Protein AF-A0A0A9D715-F1 (afdb_monomer_lite)

Secondary structure (DSSP, 8-state):
-BTT-SSSSSGGGGGT-BPPTT-SS-PBPGGGSHHHHTTTTSHHHHHHTT------BSSSTT---HHHHHHHTGGGTSPPTT-----

pLDDT: mean 92.81, std 13.01, range [45.34, 98.81]

Sequence (87 aa):
MFEDDAVLIPRETAWFGYYPDGAFSTVLPPQETKLYTEDWIGLKALDEAGRVKFVSVPGGHLRISRSNMKKYVVPYLKPDGSSKQSI

InterPro domains:
  IPR029058 Alpha/Beta hydrolase fold [G3DSA:3.40.50.1820] (1-86)
  IPR029058 Alpha/Beta hydrolase fold [SSF53474] (1-77)

Foldseek 3Di:
DEPAEPPDVVPLVVVCWADPPPDRPDIGHNCRDCCQVVVVPVPVVCVVVVNDDDDYDYDYDPPDDPVRCVVPPVVVVDPDPPPPPDD

Organism: Arundo donax (NCBI:txid35708)

Structure (mmCIF, N/CA/C/O backbone):
data_AF-A0A0A9D715-F1
#
_entry.id   AF-A0A0A9D715-F1
#
loop_
_atom_site.group_PDB
_atom_site.id
_atom_site.type_symbol
_atom_site.label_atom_id
_atom_site.label_alt_id
_atom_site.label_comp_id
_atom_site.label_asym_id
_atom_site.label_entity_id
_atom_site.label_seq_id
_atom_site.pdbx_PDB_ins_code
_atom_site.Cartn_x
_atom_site.Cartn_y
_atom_site.Cartn_z
_atom_site.occupancy
_atom_site.B_iso_or_equiv
_atom_site.auth_seq_id
_atom_site.auth_comp_id
_atom_site.auth_asym_id
_atom_site.auth_atom_id
_atom_site.pdbx_PDB_model_num
ATOM 1 N N . MET A 1 1 ? -3.433 -5.933 -0.369 1.00 96.25 1 MET A N 1
ATOM 2 C CA . MET A 1 1 ? -3.018 -6.270 -1.737 1.00 96.25 1 MET A CA 1
ATOM 3 C C . MET A 1 1 ? -3.689 -7.562 -2.167 1.00 96.25 1 MET A C 1
ATOM 5 O O . MET A 1 1 ? -3.919 -8.423 -1.324 1.00 96.25 1 MET A O 1
ATOM 9 N N . PHE A 1 2 ? -4.047 -7.658 -3.442 1.00 98.25 2 PHE A N 1
ATOM 10 C CA . PHE A 1 2 ? -4.525 -8.889 -4.065 1.00 98.25 2 PHE A CA 1
ATOM 11 C C . PHE A 1 2 ? -3.318 -9.613 -4.671 1.00 98.25 2 PHE A C 1
ATOM 13 O O . PHE A 1 2 ? -2.562 -9.009 -5.429 1.00 98.25 2 PHE A O 1
ATOM 20 N N . GLU A 1 3 ? -3.091 -10.867 -4.283 1.00 97.44 3 GLU A N 1
ATOM 21 C CA . GLU A 1 3 ? -1.858 -11.600 -4.624 1.00 97.44 3 GLU A CA 1
ATOM 22 C C . GLU A 1 3 ? -1.730 -11.916 -6.111 1.00 97.44 3 GLU A C 1
ATOM 24 O O . GLU A 1 3 ? -0.613 -12.046 -6.595 1.00 97.44 3 GLU A O 1
ATOM 29 N N . ASP A 1 4 ? -2.844 -11.968 -6.840 1.00 97.69 4 ASP A N 1
ATOM 30 C CA . ASP A 1 4 ? -2.882 -12.249 -8.276 1.00 97.69 4 ASP A CA 1
ATOM 31 C C . ASP A 1 4 ? -3.433 -11.046 -9.064 1.00 97.69 4 ASP A C 1
ATOM 33 O O . ASP A 1 4 ? -4.061 -11.209 -10.114 1.00 97.69 4 ASP A O 1
ATOM 37 N N . ASP A 1 5 ? -3.286 -9.824 -8.531 1.00 98.12 5 ASP A N 1
ATOM 38 C CA . ASP A 1 5 ? -3.735 -8.612 -9.222 1.00 98.12 5 ASP A CA 1
ATOM 39 C C . ASP A 1 5 ? -2.984 -8.432 -10.549 1.00 98.12 5 ASP A C 1
ATOM 41 O O . ASP A 1 5 ? -1.754 -8.461 -10.592 1.00 98.12 5 ASP A O 1
ATOM 45 N N . ALA A 1 6 ? -3.748 -8.240 -11.623 1.00 97.25 6 ALA A N 1
ATOM 46 C CA . ALA A 1 6 ? -3.254 -7.999 -12.977 1.00 97.25 6 ALA A CA 1
ATOM 47 C C . ALA A 1 6 ? -3.778 -6.671 -13.562 1.00 97.25 6 ALA A C 1
ATOM 49 O O . ALA A 1 6 ? -3.607 -6.412 -14.750 1.00 97.25 6 ALA A O 1
ATOM 50 N N . VAL A 1 7 ? -4.454 -5.851 -12.746 1.00 98.25 7 VAL A N 1
ATOM 51 C CA . VAL A 1 7 ? -4.968 -4.523 -13.117 1.00 98.25 7 VAL A CA 1
ATOM 52 C C . VAL A 1 7 ? -4.033 -3.436 -12.592 1.00 98.25 7 VAL A C 1
ATOM 54 O O . VAL A 1 7 ? -3.702 -2.505 -13.322 1.00 98.25 7 VAL A O 1
ATOM 57 N N . LEU A 1 8 ? -3.587 -3.553 -11.339 1.00 97.62 8 LEU A N 1
ATOM 58 C CA . LEU A 1 8 ? -2.610 -2.637 -10.754 1.00 97.62 8 LEU A CA 1
ATOM 59 C C . LEU A 1 8 ? -1.186 -3.020 -11.175 1.00 97.62 8 LEU A C 1
ATOM 61 O O . LEU A 1 8 ? -0.739 -4.131 -10.899 1.00 97.62 8 LEU A O 1
ATOM 65 N N . ILE A 1 9 ? -0.466 -2.086 -11.807 1.00 96.06 9 ILE A N 1
ATOM 66 C CA . ILE A 1 9 ? 0.913 -2.277 -12.279 1.00 96.06 9 ILE A CA 1
ATOM 67 C C . ILE A 1 9 ? 1.804 -1.140 -11.738 1.00 96.06 9 ILE A C 1
ATOM 69 O O . ILE A 1 9 ? 1.632 0.003 -12.163 1.00 96.06 9 ILE A O 1
ATOM 73 N N . PRO A 1 10 ? 2.752 -1.417 -10.822 1.00 96.56 10 PRO A N 1
ATOM 74 C CA . PRO A 1 10 ? 2.926 -2.677 -10.101 1.00 96.56 10 PRO A CA 1
ATOM 75 C C . PRO A 1 10 ? 1.794 -2.886 -9.078 1.00 96.56 10 PRO A C 1
ATOM 77 O O . PRO A 1 10 ? 1.091 -1.947 -8.691 1.00 96.56 10 PRO A O 1
ATOM 80 N N . ARG A 1 11 ? 1.618 -4.122 -8.608 1.00 97.00 11 ARG A N 1
ATOM 81 C CA . ARG A 1 11 ? 0.540 -4.505 -7.670 1.00 97.00 11 ARG A CA 1
ATOM 82 C C . ARG A 1 11 ? 0.675 -3.769 -6.336 1.00 97.00 11 ARG A C 1
ATOM 84 O O . ARG A 1 11 ? -0.306 -3.445 -5.667 1.00 97.00 11 ARG A O 1
ATOM 91 N N . GLU A 1 12 ? 1.922 -3.480 -5.987 1.00 97.44 12 GLU A N 1
ATOM 92 C CA . GLU A 1 12 ? 2.385 -2.806 -4.784 1.00 97.44 12 GLU A CA 1
ATOM 93 C C . GLU A 1 12 ? 1.889 -1.352 -4.696 1.00 97.44 12 GLU A C 1
ATOM 95 O O . GLU A 1 12 ? 1.858 -0.794 -3.598 1.00 97.44 12 GLU A O 1
ATOM 100 N N . THR A 1 13 ? 1.376 -0.774 -5.795 1.00 97.38 13 THR A N 1
ATOM 101 C CA . THR A 1 13 ? 0.649 0.514 -5.775 1.00 97.38 13 THR A CA 1
ATOM 102 C C . THR A 1 13 ? -0.524 0.505 -4.795 1.00 97.38 13 THR A C 1
ATOM 104 O O . THR A 1 13 ? -0.813 1.532 -4.184 1.00 97.38 13 THR A O 1
ATOM 107 N N . ALA A 1 14 ? -1.148 -0.658 -4.552 1.00 97.62 14 ALA A N 1
ATOM 108 C CA . ALA A 1 14 ? -2.199 -0.833 -3.544 1.00 97.62 14 ALA A CA 1
ATOM 109 C C . ALA A 1 14 ? -1.742 -0.521 -2.106 1.00 97.62 14 ALA A C 1
ATOM 111 O O . ALA A 1 14 ? -2.573 -0.380 -1.208 1.00 97.62 14 ALA A O 1
ATOM 112 N N . TRP A 1 15 ? -0.431 -0.472 -1.876 1.00 97.75 15 TRP A N 1
ATOM 113 C CA . TRP A 1 15 ? 0.200 -0.281 -0.577 1.00 97.75 15 TRP A CA 1
ATOM 114 C C . TRP A 1 15 ? 1.178 0.894 -0.548 1.00 97.75 15 TRP A C 1
ATOM 116 O O . TRP A 1 15 ? 1.939 0.984 0.403 1.00 97.75 15 TRP A O 1
ATOM 126 N N . PHE A 1 16 ? 1.157 1.794 -1.536 1.00 98.06 16 PHE A N 1
ATOM 127 C CA . PHE A 1 16 ? 2.153 2.868 -1.696 1.00 98.06 16 PHE A CA 1
ATOM 128 C C . PHE A 1 16 ? 3.576 2.388 -2.040 1.00 98.06 16 PHE A C 1
ATOM 130 O O . PHE A 1 16 ? 4.521 3.164 -1.937 1.00 98.06 16 PHE A O 1
ATOM 137 N N . GLY A 1 17 ? 3.747 1.138 -2.478 1.00 97.81 17 GLY A N 1
ATOM 138 C CA . GLY A 1 17 ? 4.965 0.713 -3.170 1.00 97.81 17 GLY A CA 1
ATOM 139 C C . GLY A 1 17 ? 4.931 1.132 -4.642 1.00 97.81 17 GLY A C 1
ATOM 140 O O . GLY A 1 17 ? 3.856 1.301 -5.228 1.00 97.81 17 GLY A O 1
ATOM 141 N N . TYR A 1 18 ? 6.099 1.310 -5.254 1.00 97.75 18 TYR A N 1
ATOM 142 C CA . TYR A 1 18 ? 6.201 1.697 -6.663 1.00 97.75 18 TYR A CA 1
ATOM 143 C C . TYR A 1 18 ? 7.560 1.336 -7.264 1.00 97.75 18 TYR A C 1
ATOM 145 O O . TYR A 1 18 ? 8.448 0.840 -6.576 1.00 97.75 18 TYR A O 1
ATOM 153 N N . TYR A 1 19 ? 7.732 1.587 -8.556 1.00 97.62 19 TYR A N 1
ATOM 154 C CA . TYR A 1 19 ? 9.047 1.549 -9.181 1.00 97.62 19 TYR A CA 1
ATOM 155 C C . TYR A 1 19 ? 9.924 2.735 -8.729 1.00 97.62 19 TYR A C 1
ATOM 157 O O . TYR A 1 19 ? 9.388 3.800 -8.413 1.00 97.62 19 TYR A O 1
ATOM 165 N N . PRO A 1 20 ? 11.260 2.593 -8.710 1.00 95.50 20 PRO A N 1
ATOM 166 C CA . PRO A 1 20 ? 12.164 3.717 -8.501 1.00 95.50 20 PRO A CA 1
ATOM 167 C C . PRO A 1 20 ? 12.103 4.713 -9.668 1.00 95.50 20 PRO A C 1
ATOM 169 O O . PRO A 1 20 ? 11.772 4.358 -10.802 1.00 95.50 20 PRO A O 1
ATOM 172 N N . ASP A 1 21 ? 12.494 5.960 -9.400 1.00 92.44 21 ASP A N 1
ATO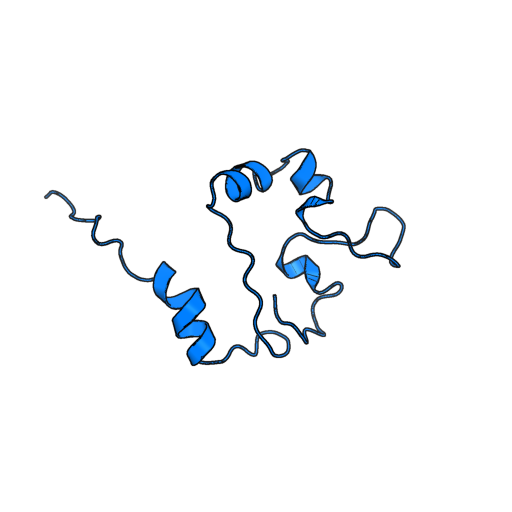M 173 C CA . ASP A 1 21 ? 12.556 7.015 -10.414 1.00 92.44 21 ASP A CA 1
ATOM 174 C C . ASP A 1 21 ? 13.423 6.576 -11.611 1.00 92.44 21 ASP A C 1
ATOM 176 O O . ASP A 1 21 ? 14.601 6.247 -11.466 1.00 92.44 21 ASP A O 1
ATOM 180 N N . GLY A 1 22 ? 12.839 6.581 -12.811 1.00 95.00 22 GLY A N 1
ATOM 181 C CA . GLY A 1 22 ? 13.557 6.307 -14.060 1.00 95.00 22 GLY A CA 1
ATOM 182 C C . GLY A 1 22 ? 13.817 4.830 -14.389 1.00 95.00 22 GLY A C 1
ATOM 183 O O . GLY A 1 22 ? 14.477 4.565 -15.393 1.00 95.00 22 GLY A O 1
ATOM 184 N N . ALA A 1 23 ? 13.300 3.866 -13.621 1.00 94.56 23 ALA A N 1
ATOM 185 C CA . ALA A 1 23 ? 13.399 2.442 -13.960 1.00 94.56 23 ALA A CA 1
ATOM 186 C C . ALA A 1 23 ? 12.091 1.686 -13.680 1.00 94.56 23 ALA A C 1
ATOM 188 O O . ALA A 1 23 ? 11.296 2.104 -12.857 1.00 94.56 23 ALA A O 1
ATOM 189 N N . PHE A 1 24 ? 11.876 0.555 -14.362 1.00 93.62 24 PHE A N 1
ATOM 190 C CA . PHE A 1 24 ?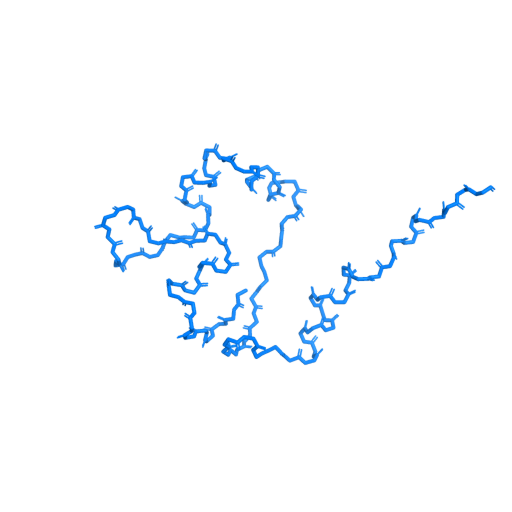 10.670 -0.288 -14.229 1.00 93.62 24 PHE A CA 1
ATOM 191 C C . PHE A 1 24 ? 10.986 -1.741 -13.832 1.00 93.62 24 PHE A C 1
ATOM 193 O O . PHE A 1 24 ? 10.119 -2.609 -13.868 1.00 93.62 24 PHE A O 1
ATOM 200 N N . SER A 1 25 ? 12.245 -2.042 -13.505 1.00 87.50 25 SER A N 1
ATOM 201 C CA . SER A 1 25 ? 12.718 -3.419 -13.310 1.00 87.50 25 SER A CA 1
ATOM 202 C C . SER A 1 25 ? 12.579 -3.934 -11.878 1.00 87.50 25 SER A C 1
ATOM 204 O O . SER A 1 25 ? 12.451 -5.137 -11.679 1.00 87.50 25 SER A O 1
ATOM 206 N N . THR A 1 26 ? 12.615 -3.042 -10.887 1.00 93.94 26 THR A N 1
ATOM 207 C CA . THR A 1 26 ? 12.591 -3.396 -9.461 1.00 93.94 26 THR A CA 1
ATOM 208 C C . THR A 1 26 ? 11.433 -2.675 -8.799 1.00 93.94 26 THR A C 1
ATOM 210 O O . THR A 1 26 ? 11.304 -1.468 -8.961 1.00 93.94 26 THR A O 1
ATOM 213 N N . VAL A 1 27 ? 10.590 -3.392 -8.061 1.00 97.38 27 VAL A N 1
ATOM 214 C CA . VAL A 1 27 ? 9.509 -2.775 -7.286 1.00 97.38 27 VAL A CA 1
ATOM 215 C C . VAL A 1 27 ? 10.010 -2.506 -5.874 1.00 97.38 27 VAL A C 1
ATOM 217 O O . VAL A 1 27 ? 10.521 -3.414 -5.222 1.00 97.38 27 VAL A O 1
ATOM 220 N N . LEU A 1 28 ? 9.856 -1.269 -5.410 1.00 97.69 28 LEU A N 1
ATOM 221 C CA . LEU A 1 28 ? 10.137 -0.878 -4.037 1.00 97.69 28 LEU A CA 1
ATOM 222 C C . LEU A 1 28 ? 8.904 -1.155 -3.164 1.00 97.69 28 LEU A C 1
ATOM 224 O O . LEU A 1 28 ? 7.799 -0.714 -3.516 1.00 97.69 28 LEU A O 1
ATOM 228 N N . PRO A 1 29 ? 9.054 -1.836 -2.014 1.00 97.06 29 PRO A N 1
ATOM 229 C CA . PRO A 1 29 ? 8.010 -1.853 -0.998 1.00 97.06 29 PRO A CA 1
ATOM 230 C C . PRO A 1 29 ? 7.788 -0.431 -0.451 1.00 97.06 29 PRO A C 1
ATOM 232 O O . PRO A 1 29 ? 8.684 0.411 -0.556 1.00 97.06 29 PRO A O 1
ATOM 235 N N . PRO A 1 30 ? 6.627 -0.137 0.166 1.00 96.38 30 PRO A N 1
ATOM 236 C CA . PRO A 1 30 ? 6.331 1.208 0.655 1.00 96.38 30 PRO A CA 1
ATOM 237 C C . PRO A 1 30 ? 7.425 1.765 1.565 1.00 96.38 30 PRO A C 1
ATOM 239 O O . PRO A 1 30 ? 7.794 2.924 1.401 1.00 96.38 30 PRO A O 1
ATOM 242 N N . GLN A 1 31 ? 8.006 0.933 2.436 1.00 97.88 31 GLN A N 1
ATOM 243 C CA . GLN A 1 31 ? 9.049 1.320 3.394 1.00 97.88 31 GLN A CA 1
ATOM 244 C C . GLN A 1 31 ? 10.364 1.794 2.751 1.00 97.88 31 GLN A C 1
ATOM 246 O O . GLN A 1 31 ? 11.162 2.445 3.421 1.00 97.88 31 GLN A O 1
ATOM 251 N N . GLU A 1 32 ? 10.590 1.492 1.471 1.00 97.62 32 GLU A N 1
ATOM 252 C CA . GLU A 1 32 ? 11.784 1.903 0.720 1.00 97.62 32 GLU A CA 1
ATOM 253 C C . GLU A 1 32 ? 11.530 3.120 -0.186 1.00 97.62 32 GLU A C 1
ATOM 255 O O . GLU A 1 32 ? 12.455 3.645 -0.806 1.00 97.62 32 GLU A O 1
ATOM 260 N N . THR A 1 33 ? 10.286 3.600 -0.278 1.00 97.44 33 THR A N 1
ATOM 261 C CA . THR A 1 33 ? 9.952 4.784 -1.082 1.00 97.44 33 THR A CA 1
ATOM 262 C C . THR A 1 33 ? 10.306 6.082 -0.354 1.00 97.44 33 THR A C 1
ATOM 264 O O . THR A 1 33 ? 10.159 6.170 0.865 1.00 97.44 33 THR A O 1
ATOM 267 N N . LYS A 1 34 ? 10.666 7.142 -1.101 1.00 97.25 34 LYS A N 1
ATOM 268 C CA . LYS A 1 34 ? 10.879 8.489 -0.527 1.00 97.25 34 LYS A CA 1
ATOM 269 C C . LYS A 1 34 ? 9.654 8.998 0.235 1.00 97.25 34 LYS A C 1
ATOM 271 O O . LYS A 1 34 ? 9.802 9.554 1.317 1.00 97.25 34 LYS A O 1
ATOM 276 N N . LEU A 1 35 ? 8.453 8.731 -0.291 1.00 97.69 35 LEU A N 1
ATOM 277 C CA . LEU A 1 35 ? 7.176 9.073 0.346 1.00 97.69 35 LEU A CA 1
ATOM 278 C C . LEU A 1 35 ? 7.093 8.548 1.786 1.00 97.69 35 LEU A C 1
ATOM 280 O O . LEU A 1 35 ? 6.588 9.255 2.658 1.00 97.69 35 LEU A O 1
ATOM 284 N N . TYR A 1 36 ? 7.591 7.335 2.036 1.00 98.38 36 TYR A N 1
ATOM 285 C CA . TYR A 1 36 ? 7.642 6.749 3.372 1.00 98.38 36 TYR A CA 1
ATOM 286 C C . TYR A 1 36 ? 8.868 7.216 4.163 1.00 98.38 36 TYR A C 1
ATOM 288 O O . TYR A 1 36 ? 8.728 7.653 5.303 1.00 98.38 36 TYR A O 1
ATOM 296 N N . THR A 1 37 ? 10.077 7.139 3.594 1.00 98.44 37 THR A N 1
ATOM 297 C CA . THR A 1 37 ? 11.317 7.401 4.349 1.00 98.44 37 THR A CA 1
ATOM 298 C C . THR A 1 37 ? 11.432 8.849 4.819 1.00 98.44 37 THR A C 1
ATOM 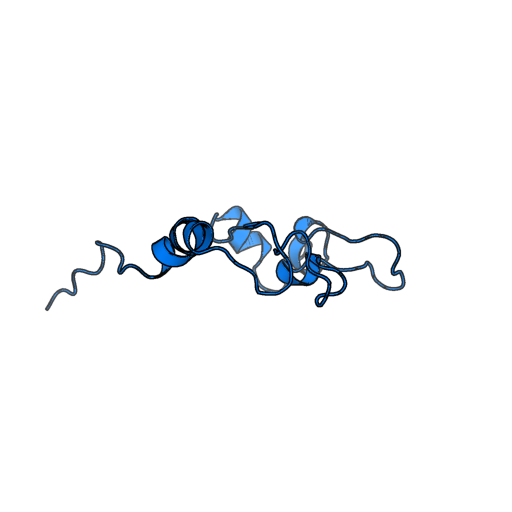300 O O . THR A 1 37 ? 11.977 9.094 5.894 1.00 98.44 37 THR A O 1
ATOM 303 N N . GLU A 1 38 ? 10.900 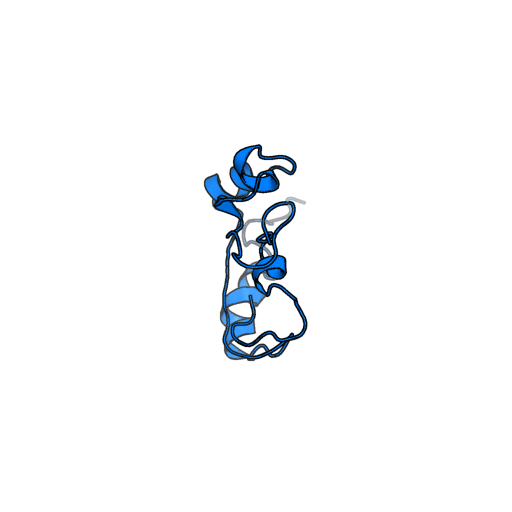9.788 4.037 1.00 98.56 38 GLU A N 1
ATOM 304 C CA . GLU A 1 38 ? 10.829 11.221 4.354 1.00 98.56 38 GLU A CA 1
ATOM 305 C C . GLU A 1 38 ? 9.465 11.634 4.941 1.00 98.56 38 GLU A C 1
ATOM 307 O O . GLU A 1 38 ? 9.235 12.810 5.206 1.00 98.56 38 GLU A O 1
ATOM 312 N N . ASP A 1 39 ? 8.563 10.669 5.144 1.00 98.50 39 ASP A N 1
ATOM 313 C CA . ASP A 1 39 ? 7.256 10.821 5.790 1.00 98.50 39 ASP A CA 1
ATOM 314 C C . ASP A 1 39 ? 6.348 11.925 5.209 1.00 98.50 39 ASP A C 1
ATOM 316 O O . ASP A 1 39 ? 5.629 12.613 5.934 1.00 98.50 39 ASP A O 1
ATOM 320 N N . TRP A 1 40 ? 6.331 12.083 3.879 1.00 98.38 40 TRP A N 1
ATOM 321 C CA . TRP A 1 40 ? 5.651 13.194 3.186 1.00 98.38 40 TRP A CA 1
ATOM 322 C C . TRP A 1 40 ? 4.169 13.362 3.543 1.00 98.38 40 TRP A C 1
ATOM 324 O O . TRP A 1 40 ? 3.645 14.474 3.519 1.00 98.38 40 TRP A O 1
ATOM 334 N N . ILE A 1 41 ? 3.486 12.255 3.838 1.00 98.06 41 ILE A N 1
ATOM 335 C CA . ILE A 1 41 ? 2.052 12.228 4.162 1.00 98.06 41 ILE A CA 1
ATOM 336 C C . ILE A 1 41 ? 1.765 11.653 5.556 1.00 98.06 41 ILE A C 1
ATOM 338 O O . ILE A 1 41 ? 0.616 11.333 5.862 1.00 98.06 41 ILE A O 1
ATOM 342 N N . GLY A 1 42 ? 2.792 11.464 6.390 1.00 98.56 42 GLY A N 1
ATOM 343 C CA . GLY A 1 42 ? 2.648 10.815 7.695 1.00 98.56 42 GLY A CA 1
ATOM 344 C C . GLY A 1 42 ? 2.501 9.287 7.635 1.00 98.56 42 GLY A C 1
ATOM 345 O O . GLY A 1 42 ? 2.096 8.679 8.626 1.00 98.56 42 GLY A O 1
ATOM 346 N N . LEU A 1 43 ? 2.764 8.642 6.488 1.00 98.56 43 LEU A N 1
ATOM 347 C CA . LEU A 1 43 ? 2.592 7.191 6.337 1.00 98.56 43 LEU A CA 1
ATOM 348 C C . LEU A 1 43 ? 3.517 6.405 7.276 1.00 98.56 43 LEU A C 1
ATOM 350 O O . LEU A 1 43 ? 3.070 5.423 7.870 1.00 98.56 43 LEU A O 1
ATOM 354 N N . LYS A 1 44 ? 4.767 6.848 7.450 1.00 98.62 44 LYS A N 1
ATOM 355 C CA . LYS A 1 44 ? 5.724 6.210 8.358 1.00 98.62 44 LYS A CA 1
ATOM 356 C C . LYS A 1 44 ? 5.295 6.398 9.804 1.00 98.62 44 LYS A C 1
ATOM 358 O O . LYS A 1 44 ? 5.232 5.420 10.541 1.00 98.62 44 LYS A O 1
ATOM 363 N N . ALA A 1 45 ? 4.914 7.615 10.191 1.00 98.81 45 ALA A N 1
ATOM 364 C CA . ALA A 1 45 ? 4.419 7.874 11.541 1.00 98.81 45 ALA A CA 1
ATOM 365 C C . ALA A 1 45 ? 3.174 7.028 11.878 1.00 98.81 45 ALA A C 1
ATOM 367 O O . ALA A 1 45 ? 3.042 6.516 12.990 1.00 98.81 45 ALA A O 1
ATOM 368 N N . LEU A 1 46 ? 2.257 6.846 10.920 1.00 98.69 46 LEU A N 1
ATOM 369 C CA . LEU A 1 46 ? 1.087 5.983 11.096 1.00 98.69 46 LEU A CA 1
ATOM 370 C C . LEU A 1 46 ? 1.466 4.500 11.206 1.00 98.69 46 LEU A C 1
ATOM 372 O O . LEU A 1 46 ? 0.856 3.792 12.011 1.00 98.69 46 LEU A O 1
ATOM 376 N N . ASP A 1 47 ? 2.423 4.025 10.408 1.00 98.56 47 ASP A N 1
ATOM 377 C CA . ASP A 1 47 ? 2.885 2.632 10.445 1.00 98.56 47 ASP A CA 1
ATOM 378 C C . ASP A 1 47 ? 3.591 2.319 11.772 1.00 98.56 47 ASP A C 1
ATOM 380 O O . ASP A 1 47 ? 3.202 1.388 12.478 1.00 98.56 47 ASP A O 1
ATOM 384 N N . GLU A 1 48 ? 4.524 3.178 12.195 1.00 98.31 48 GLU A N 1
ATOM 385 C CA . GLU A 1 48 ? 5.231 3.072 13.481 1.00 98.31 48 GLU A CA 1
ATOM 386 C C . GLU A 1 48 ? 4.274 3.154 14.683 1.00 98.31 48 GLU A C 1
ATOM 388 O O . GLU A 1 48 ? 4.442 2.432 15.666 1.00 98.31 48 GLU A O 1
ATOM 393 N N . ALA A 1 49 ? 3.212 3.964 14.592 1.00 98.56 49 ALA A N 1
ATOM 394 C CA . ALA A 1 49 ? 2.146 4.018 15.596 1.00 98.56 49 ALA A CA 1
ATOM 395 C C . ALA A 1 49 ? 1.175 2.818 15.535 1.00 98.56 49 ALA A C 1
ATOM 397 O O . ALA A 1 49 ? 0.190 2.772 16.276 1.00 98.56 49 ALA A O 1
ATOM 398 N N . GLY A 1 50 ? 1.391 1.862 14.626 1.00 97.69 50 GLY A N 1
ATOM 399 C CA . GLY A 1 50 ? 0.556 0.676 14.451 1.00 97.69 50 GLY A CA 1
ATOM 400 C C . GLY A 1 50 ? -0.827 0.954 13.853 1.00 97.69 50 GLY A C 1
ATOM 401 O O . GLY A 1 50 ? -1.708 0.090 13.945 1.00 97.69 50 GLY A O 1
ATOM 402 N N . ARG A 1 51 ? -1.028 2.130 13.245 1.00 97.88 51 ARG A N 1
ATOM 403 C CA . ARG A 1 51 ? -2.291 2.593 12.641 1.00 97.88 51 ARG A CA 1
ATOM 404 C C . ARG A 1 51 ? -2.449 2.181 11.176 1.00 97.88 51 ARG A C 1
ATOM 406 O O . ARG A 1 51 ? -3.548 2.301 10.641 1.00 97.88 51 ARG A O 1
ATOM 413 N N . VAL A 1 52 ? -1.396 1.660 10.549 1.00 97.75 52 VAL A N 1
ATOM 414 C CA . VAL A 1 52 ? -1.444 1.044 9.214 1.00 97.75 52 VAL A CA 1
ATOM 415 C C . VAL A 1 52 ? -1.474 -0.478 9.351 1.00 97.75 52 VAL A C 1
ATOM 417 O O . VAL A 1 52 ? -0.892 -1.056 10.273 1.00 97.75 52 VAL A O 1
ATOM 420 N N . LYS A 1 53 ? -2.203 -1.146 8.450 1.00 97.00 53 LYS A N 1
ATOM 421 C CA . LYS A 1 53 ? -2.230 -2.610 8.333 1.00 97.00 53 LYS A CA 1
ATOM 422 C C . LYS A 1 53 ? -2.082 -3.013 6.872 1.00 97.00 53 LYS A C 1
ATOM 424 O O . LYS A 1 53 ? -3.009 -2.871 6.077 1.00 97.00 53 LYS A O 1
ATOM 429 N N . PHE A 1 54 ? -0.929 -3.574 6.533 1.00 97.38 54 PHE A N 1
ATOM 430 C CA . PHE A 1 54 ? -0.675 -4.151 5.218 1.00 97.38 54 PHE A CA 1
ATOM 431 C C . PHE A 1 54 ? -1.251 -5.572 5.156 1.00 97.38 54 PHE A C 1
ATOM 433 O O . PHE A 1 54 ? -0.641 -6.534 5.615 1.00 97.38 54 PHE A O 1
ATOM 440 N N . VAL A 1 55 ? -2.472 -5.707 4.630 1.00 97.62 55 VAL A N 1
ATOM 441 C CA . VAL A 1 55 ? -3.183 -6.997 4.525 1.00 97.62 55 VAL A CA 1
ATOM 442 C C . VAL A 1 55 ? -3.177 -7.519 3.095 1.00 97.62 55 VAL A C 1
ATOM 444 O O . VAL A 1 55 ? -3.615 -6.816 2.179 1.00 97.62 55 VAL A O 1
ATOM 447 N N . SER A 1 56 ? -2.669 -8.736 2.898 1.00 97.56 56 SER A N 1
ATOM 448 C CA . SER A 1 56 ? -2.700 -9.459 1.622 1.00 97.56 56 SER A CA 1
ATOM 449 C C . SER A 1 56 ? -3.802 -10.516 1.630 1.00 97.56 56 SER A C 1
ATOM 451 O O . SER A 1 56 ? -4.089 -11.101 2.678 1.00 97.56 56 SER A O 1
ATOM 453 N N . VAL A 1 57 ? -4.438 -10.736 0.481 1.00 98.12 57 VAL A N 1
ATOM 454 C CA . VAL A 1 57 ? -5.427 -11.799 0.281 1.00 98.12 57 VAL A CA 1
ATOM 455 C C . VAL A 1 57 ? -5.231 -12.458 -1.091 1.00 98.12 57 VAL A C 1
ATOM 457 O O . VAL A 1 57 ? -4.896 -11.756 -2.049 1.00 98.12 57 VAL A O 1
ATOM 460 N N . PRO A 1 58 ? -5.495 -13.771 -1.219 1.00 98.12 58 PRO A N 1
ATOM 461 C CA . PRO A 1 58 ? -5.421 -14.466 -2.502 1.00 98.12 58 PRO A CA 1
ATOM 462 C C . PRO A 1 58 ? -6.496 -13.971 -3.477 1.00 98.12 58 PRO A C 1
ATOM 464 O O . PRO A 1 58 ? -7.594 -13.590 -3.049 1.00 98.12 58 PRO A O 1
ATOM 467 N N . GLY A 1 59 ? -6.209 -14.054 -4.779 1.00 96.75 59 GLY A N 1
ATOM 468 C CA . GLY A 1 59 ? -7.124 -13.689 -5.859 1.00 96.75 59 GLY A CA 1
ATOM 469 C C . GLY A 1 59 ? -6.697 -12.450 -6.646 1.00 96.75 59 GLY A C 1
ATOM 470 O O . GLY A 1 59 ? -5.793 -11.717 -6.259 1.00 96.75 59 GLY A O 1
ATOM 471 N N . GLY A 1 60 ? -7.378 -12.236 -7.776 1.00 97.69 60 GLY A N 1
ATOM 472 C CA . GLY A 1 60 ? -7.170 -11.080 -8.652 1.00 97.69 60 GLY A CA 1
ATOM 473 C C . GLY A 1 60 ? -7.907 -9.816 -8.200 1.00 97.69 60 GLY A C 1
ATOM 474 O O . GLY A 1 60 ? -8.537 -9.791 -7.142 1.00 97.69 60 GLY A O 1
ATOM 475 N N . HIS A 1 61 ? -7.870 -8.779 -9.040 1.00 98.31 61 HIS A N 1
ATOM 476 C CA . HIS A 1 61 ? -8.391 -7.447 -8.722 1.00 98.31 61 HIS A CA 1
ATOM 477 C C . HIS A 1 61 ? -9.823 -7.481 -8.163 1.00 98.31 61 HIS A C 1
ATOM 479 O O . HIS A 1 61 ? -10.749 -7.969 -8.814 1.00 98.31 61 HIS A O 1
ATOM 485 N N . LEU A 1 62 ? -9.993 -6.983 -6.932 1.00 97.00 62 LEU A N 1
ATOM 486 C CA . LEU A 1 62 ? -11.262 -6.937 -6.186 1.00 97.00 62 LEU A CA 1
ATOM 487 C C . LEU A 1 62 ? -11.908 -8.307 -5.888 1.00 97.00 62 LEU A C 1
ATOM 489 O O . LEU A 1 62 ? -13.020 -8.366 -5.356 1.00 97.00 62 LEU A O 1
ATOM 493 N N . ARG A 1 63 ? -11.224 -9.427 -6.156 1.00 97.31 63 ARG A N 1
ATOM 494 C CA . ARG A 1 63 ? -11.731 -10.784 -5.894 1.00 97.31 63 ARG A CA 1
ATOM 495 C C . ARG A 1 63 ? -11.447 -11.211 -4.455 1.00 97.31 63 ARG A C 1
ATOM 497 O O . ARG A 1 63 ? -10.644 -12.101 -4.204 1.00 97.31 63 ARG A O 1
ATOM 504 N N . ILE A 1 64 ? -12.145 -10.604 -3.497 1.00 97.62 64 ILE A N 1
ATOM 505 C CA . ILE A 1 64 ? -12.046 -10.962 -2.075 1.00 97.62 64 ILE A CA 1
ATOM 506 C C . ILE A 1 64 ? -13.107 -11.995 -1.659 1.00 97.62 64 ILE A C 1
ATOM 508 O O . ILE A 1 64 ? -14.295 -11.870 -1.963 1.00 97.62 64 ILE A O 1
ATOM 512 N N . SER A 1 65 ? -12.698 -13.026 -0.915 1.00 98.06 65 SER A N 1
ATOM 513 C CA . SER A 1 65 ? -13.630 -14.014 -0.359 1.00 98.06 65 SER A CA 1
ATOM 514 C C . SER A 1 65 ? -14.451 -13.439 0.804 1.00 98.06 65 SER A C 1
ATOM 516 O O . SER A 1 65 ? -14.009 -12.554 1.542 1.00 98.06 65 SER A O 1
ATOM 518 N N . ARG A 1 66 ? -15.646 -13.995 1.046 1.00 97.88 66 ARG A N 1
ATOM 519 C CA . ARG A 1 66 ? -16.474 -13.604 2.204 1.00 97.88 66 ARG A CA 1
ATOM 520 C C . ARG A 1 66 ? -15.775 -13.847 3.543 1.00 97.88 66 ARG A C 1
ATOM 522 O O . ARG A 1 66 ? -15.976 -13.069 4.472 1.00 97.88 66 ARG A O 1
ATOM 529 N N . SER A 1 67 ? -14.973 -14.906 3.657 1.00 98.06 67 SER A N 1
ATOM 530 C CA . SER A 1 67 ? -14.195 -15.187 4.869 1.00 98.06 67 SER A CA 1
ATOM 531 C C . SER A 1 67 ? -13.119 -14.124 5.101 1.00 98.06 67 SER A C 1
ATOM 533 O O . SER A 1 67 ? -13.009 -13.619 6.217 1.00 98.06 67 SER A O 1
ATOM 535 N N . ASN A 1 68 ? -12.403 -13.706 4.053 1.00 98.06 68 ASN A N 1
ATOM 536 C CA . ASN A 1 68 ? -11.402 -12.644 4.153 1.00 98.06 68 ASN A CA 1
ATOM 537 C C . ASN A 1 68 ? -12.036 -11.281 4.460 1.00 98.06 68 ASN A C 1
ATOM 539 O O . ASN A 1 68 ? -11.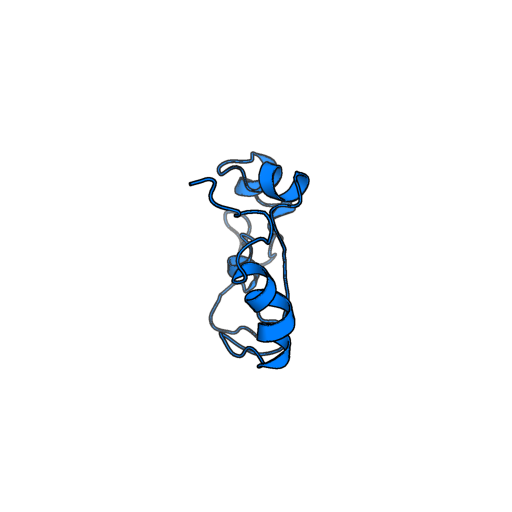527 -10.571 5.322 1.00 98.06 68 ASN A O 1
ATOM 543 N N . MET A 1 69 ? -13.187 -10.942 3.865 1.00 97.12 69 MET A N 1
ATOM 544 C CA . MET A 1 69 ? -13.926 -9.724 4.240 1.00 97.12 69 MET A CA 1
ATOM 545 C C . MET A 1 69 ? -14.316 -9.724 5.723 1.00 97.12 69 MET A C 1
ATOM 547 O O . MET A 1 69 ? -14.085 -8.742 6.429 1.00 97.12 69 MET A O 1
ATOM 551 N N . LYS A 1 70 ? -14.867 -10.839 6.224 1.00 97.06 70 LYS A N 1
ATOM 552 C CA . LYS A 1 70 ? -15.222 -10.978 7.646 1.00 97.06 70 LYS A CA 1
ATOM 553 C C . LYS A 1 70 ? -14.011 -10.837 8.569 1.00 97.06 70 LYS A C 1
ATOM 555 O O . LYS A 1 70 ? -14.154 -10.285 9.654 1.00 97.06 70 LYS A O 1
ATOM 560 N N . LYS A 1 71 ? -12.845 -11.335 8.151 1.00 97.25 71 LYS A N 1
ATOM 561 C CA . LYS A 1 71 ? -11.612 -11.299 8.943 1.00 97.25 71 LYS A CA 1
ATOM 562 C C . LYS A 1 71 ? -10.946 -9.921 8.945 1.00 97.25 71 LYS A C 1
ATOM 564 O O . LYS A 1 71 ? -10.505 -9.485 9.999 1.00 97.25 71 LYS A O 1
ATOM 569 N N . TYR A 1 72 ? -10.860 -9.261 7.791 1.00 96.94 72 TYR A N 1
ATOM 570 C CA . TYR A 1 72 ? -9.989 -8.095 7.611 1.00 96.94 72 TYR A CA 1
ATOM 571 C C . TYR A 1 72 ? -10.723 -6.763 7.435 1.00 96.94 72 TYR A C 1
ATOM 573 O O . TYR A 1 72 ? -10.116 -5.726 7.660 1.00 96.94 72 TYR A O 1
ATOM 581 N N . VAL A 1 73 ? -12.005 -6.764 7.054 1.00 95.62 73 VAL A N 1
ATOM 582 C CA . VAL A 1 73 ? -12.780 -5.529 6.818 1.00 95.62 73 VAL A CA 1
ATOM 583 C C . VAL A 1 73 ? -13.758 -5.276 7.959 1.00 95.62 73 VAL A C 1
ATOM 585 O O . VAL A 1 73 ? -13.741 -4.219 8.580 1.00 95.62 73 VAL A O 1
ATOM 588 N N . VAL A 1 74 ? -14.589 -6.272 8.277 1.00 96.19 74 VAL A N 1
ATOM 589 C CA . VAL A 1 74 ? -15.675 -6.137 9.263 1.00 96.19 74 VAL A CA 1
ATOM 590 C C . VAL A 1 74 ? -15.220 -5.633 10.643 1.00 96.19 74 VAL A C 1
ATOM 592 O O . VAL A 1 74 ? -15.975 -4.854 11.225 1.00 96.19 74 VAL A O 1
ATOM 595 N N . PRO A 1 75 ? -14.044 -6.004 11.195 1.00 94.62 75 PRO A N 1
ATOM 596 C CA . PRO A 1 75 ? -13.599 -5.466 12.482 1.00 94.62 75 PRO A CA 1
ATOM 597 C C . PRO A 1 75 ? -13.524 -3.934 12.538 1.00 94.62 75 PRO A C 1
ATOM 599 O O . PRO A 1 75 ? -13.772 -3.381 13.599 1.00 94.62 75 PRO A O 1
ATOM 602 N N . TYR A 1 76 ? -13.262 -3.264 11.411 1.00 93.94 76 TYR A N 1
ATOM 603 C CA . TYR A 1 76 ? -13.150 -1.801 11.322 1.00 93.94 76 TYR A CA 1
ATOM 604 C C . TYR A 1 76 ? -14.483 -1.080 11.078 1.00 93.94 76 TYR A C 1
ATOM 606 O O . TYR A 1 76 ? -14.523 0.144 11.056 1.00 93.94 76 TYR A O 1
ATOM 614 N N . LEU A 1 77 ? -15.570 -1.824 10.858 1.00 94.25 77 LEU A N 1
ATOM 615 C CA . LEU A 1 77 ? -16.909 -1.269 10.614 1.00 94.25 77 LEU A CA 1
ATOM 616 C C . LEU A 1 77 ? -17.817 -1.364 11.843 1.00 94.25 77 LEU A C 1
ATOM 618 O O . LEU A 1 77 ? -18.951 -0.885 11.818 1.00 94.25 77 LEU A O 1
ATOM 622 N N . LYS A 1 78 ? -17.356 -2.034 12.901 1.00 88.31 78 LYS A N 1
ATOM 623 C CA . LYS A 1 78 ? -18.097 -2.112 14.156 1.00 88.31 78 LYS A CA 1
ATOM 624 C C . LYS A 1 78 ? -17.896 -0.801 14.918 1.00 88.31 78 LYS A C 1
ATOM 626 O O . LYS A 1 78 ? -16.771 -0.313 14.947 1.00 88.31 78 LYS A O 1
ATOM 631 N N . PRO A 1 79 ? -18.944 -0.252 15.554 1.00 79.75 79 PRO A N 1
ATOM 632 C CA . PRO A 1 79 ? -18.751 0.829 16.505 1.00 79.75 79 PRO A CA 1
ATOM 633 C C . PRO A 1 79 ? -17.805 0.339 17.597 1.00 79.75 79 PRO A C 1
ATOM 635 O O . PRO A 1 79 ? -17.988 -0.765 18.126 1.00 79.75 79 PRO A O 1
ATOM 638 N N . ASP A 1 80 ? -16.809 1.147 17.939 1.00 70.50 80 ASP A N 1
ATOM 639 C CA . ASP A 1 80 ? -16.011 0.873 19.120 1.00 70.50 80 ASP A CA 1
ATOM 640 C C . ASP A 1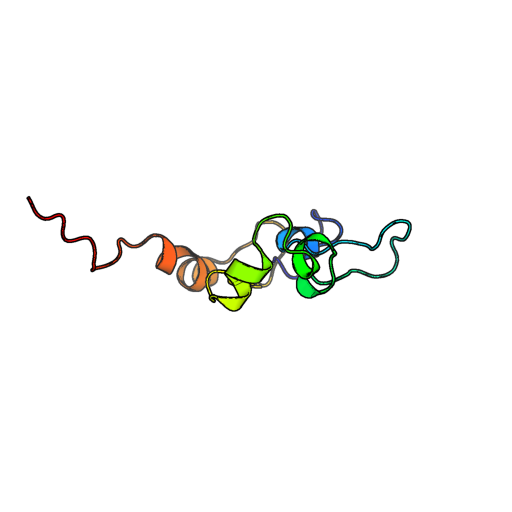 80 ? -16.953 0.853 20.330 1.00 70.50 80 ASP A C 1
ATOM 642 O O . ASP A 1 80 ? -17.755 1.765 20.532 1.00 70.50 80 ASP A O 1
ATOM 646 N N . GLY A 1 81 ? -16.845 -0.168 21.183 1.00 57.44 81 GLY A N 1
ATOM 647 C CA . GLY A 1 81 ? -17.599 -0.230 22.442 1.00 57.44 81 GLY A CA 1
ATOM 648 C C . GLY A 1 81 ? -17.306 0.935 23.407 1.00 57.44 81 GLY A C 1
ATOM 649 O O . GLY A 1 81 ? -17.885 0.988 24.490 1.00 57.44 81 GLY A O 1
ATOM 650 N N . SER A 1 82 ? -16.410 1.856 23.033 1.00 55.09 82 SER A N 1
ATOM 651 C CA . SER A 1 82 ? -16.066 3.091 23.735 1.00 55.09 82 SER A CA 1
ATOM 652 C C . SER A 1 82 ? -16.926 4.295 23.335 1.00 55.09 82 SER A C 1
ATOM 654 O O . SER A 1 82 ? -16.913 5.288 24.061 1.00 55.09 82 SER A O 1
ATOM 656 N N . SER A 1 83 ? -17.732 4.232 22.266 1.00 54.09 83 SER A N 1
ATOM 657 C CA . SER A 1 83 ? -18.690 5.299 21.949 1.00 54.09 83 SER A CA 1
ATOM 658 C C . SER A 1 83 ? -19.971 5.158 22.783 1.00 54.09 83 SER A C 1
ATOM 660 O O . SER A 1 83 ? -21.077 5.055 22.249 1.00 54.09 83 SER A O 1
ATOM 662 N N . LYS A 1 84 ? -19.849 5.153 24.115 1.00 46.16 84 LYS A N 1
ATOM 663 C CA . LYS A 1 84 ? -20.969 5.607 24.943 1.00 46.16 84 LYS A CA 1
ATOM 664 C C . LYS A 1 84 ? -21.019 7.120 24.777 1.00 46.16 84 LYS A C 1
ATOM 666 O O . LYS A 1 84 ? -20.234 7.836 25.386 1.00 46.16 84 LYS A O 1
ATOM 671 N N . GLN A 1 85 ? -21.895 7.587 23.892 1.00 51.25 85 GLN A N 1
ATOM 672 C CA . GLN A 1 85 ? -22.299 8.986 23.876 1.00 51.25 85 GLN A CA 1
ATOM 673 C C . GLN A 1 85 ? -22.866 9.307 25.260 1.00 51.25 85 GLN A C 1
ATOM 675 O O . GLN A 1 85 ? -23.906 8.774 25.644 1.00 51.25 85 GLN A O 1
ATOM 680 N N . SER A 1 86 ? -22.143 10.121 26.024 1.00 47.66 86 SER A N 1
ATOM 681 C CA . SER A 1 86 ? -22.708 10.818 27.171 1.00 47.66 86 SER A CA 1
ATOM 682 C C . SER A 1 86 ? -23.754 11.790 26.630 1.00 47.66 86 SER A C 1
ATOM 684 O O . SER A 1 86 ? -23.397 12.745 25.938 1.00 47.66 86 SER A O 1
ATOM 686 N N . ILE A 1 87 ? -25.025 11.497 26.894 1.00 45.34 87 ILE A N 1
ATOM 687 C CA . ILE A 1 87 ? -26.120 12.472 26.862 1.00 45.34 87 ILE A CA 1
ATOM 688 C C . ILE A 1 87 ? -26.396 12.845 28.313 1.00 45.34 87 ILE A C 1
ATOM 690 O O . ILE A 1 87 ? -26.453 11.902 29.138 1.00 45.34 87 ILE A O 1
#

Radius of gyration: 16.44 Å; chains: 1; bounding box: 40×28×41 Å